Protein AF-A0AAW1ARZ6-F1 (afdb_monomer)

Mean predicted aligned error: 6.81 Å

Secondary structure (DSSP, 8-state):
---------SS-----TT-EEEEEETBTTTB-THHHHHHHHHHHHHHHHHHHHTTTSPPPB-TTHHHHHHHHHHHHHHHTTT-STT-SEEEEEEESS-TTTTHHHHHHHHHHTT---SEEEE-TT--SHHHHTT-

Sequence (135 aa):
MAAATICTPKKDVQVSEKQLRVAFDGDAVLFSDKSEEMVKAHGLDKFFEHETTYENKPLALGPLKGFLEVLGKLQKKSYAKGLRLECPIRTDLLTARSAANSGPRALKTLQSCGLETDEALFLASALKGPFLEKI

pLDDT: mean 84.49, std 14.9, range [29.44, 95.81]

Solvent-accessible surface area (backbone atoms only — not comparable to full-atom values): 7793 Å² total; per-residue (Å²): 132,92,81,84,81,86,80,78,77,92,60,94,66,89,66,61,92,75,46,52,67,46,78,36,56,37,69,64,33,49,23,41,51,64,62,60,55,42,32,75,76,61,35,64,67,55,40,38,54,48,32,54,75,40,30,91,51,65,65,60,65,18,84,43,43,70,59,47,40,52,51,18,54,53,45,50,59,31,41,76,68,71,32,57,92,70,38,44,62,43,35,32,40,48,25,58,43,42,65,90,43,45,30,62,21,52,53,51,28,39,48,75,54,50,29,77,66,76,46,75,45,57,42,46,90,56,77,62,66,80,57,62,75,77,103

Radius of gyration: 15.8 Å; Cα contacts (8 Å, |Δi|>4): 179; chains: 1; bounding box: 31×34×44 Å

Organism: Crotalus adamanteus (NCBI:txid8729)

Nearest PDB structures (foldseek):
  4bpy-assembly1_A  TM=5.456E-01  e=1.685E+00  Streptomyces lividans
  6p0w-assembly1_A-2  TM=4.287E-01  e=3.964E+00  Pseudomonas aeruginosa UCBPP-PA14
  5ykj-assembly1_A  TM=4.748E-01  e=8.254E+00  Saccharomyces cerevisiae S288C

Foldseek 3Di:
DDDDDDDDQPDPQVDDPQADEAEDEFEQTQADVVLVVCCVVPNDVVSLVVLQVCLLPAGHTHPCLVVLLVLLVQQVVCVVVVNNVVRRYAYEYAYLDDPVGNVSNRCNNSVVSNHDHPYYHNQNPHDCVVVVSND

InterPro domains:
  IPR010394 5-nucleotidase [PF06189] (1-135)
  IPR010394 5-nucleotidase [PTHR31367] (1-135)

Structure (mmCIF, N/CA/C/O backbone):
data_AF-A0AAW1ARZ6-F1
#
_entry.id   AF-A0AAW1ARZ6-F1
#
loop_
_atom_site.group_PDB
_atom_site.id
_atom_site.type_symbol
_atom_site.label_atom_id
_atom_site.label_alt_id
_atom_site.label_comp_id
_atom_site.label_asym_id
_atom_site.label_entity_id
_atom_site.label_seq_id
_atom_site.pdbx_PDB_ins_code
_atom_site.Cartn_x
_atom_site.Cartn_y
_atom_site.Cartn_z
_atom_site.occupancy
_atom_site.B_iso_or_equiv
_atom_site.auth_s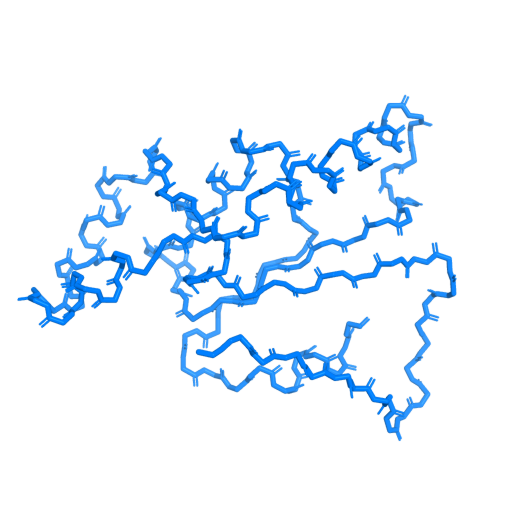eq_id
_atom_site.auth_comp_id
_atom_site.auth_asym_id
_atom_site.auth_atom_id
_atom_site.pdbx_PDB_model_num
ATOM 1 N N . MET A 1 1 ? -3.050 -15.577 -10.082 1.00 29.44 1 MET A N 1
ATOM 2 C CA . MET A 1 1 ? -3.743 -16.223 -8.944 1.00 29.44 1 MET A CA 1
ATOM 3 C C . MET A 1 1 ? -3.458 -15.386 -7.711 1.00 29.44 1 MET A C 1
ATOM 5 O O . MET A 1 1 ? -2.290 -15.143 -7.446 1.00 29.44 1 MET A O 1
ATOM 9 N N . ALA A 1 2 ? -4.479 -14.896 -7.009 1.00 30.45 2 ALA A N 1
ATOM 10 C CA . ALA A 1 2 ? -4.275 -14.295 -5.693 1.00 30.45 2 ALA A CA 1
ATOM 11 C C . ALA A 1 2 ? -4.120 -15.433 -4.676 1.00 30.45 2 ALA A C 1
ATOM 13 O O . ALA A 1 2 ? -4.957 -16.335 -4.642 1.00 30.45 2 ALA A O 1
ATOM 14 N N . ALA A 1 3 ? -3.039 -15.422 -3.901 1.00 35.31 3 ALA A N 1
ATOM 15 C CA . ALA A 1 3 ? -2.812 -16.370 -2.819 1.00 35.31 3 ALA A CA 1
ATOM 16 C C . ALA A 1 3 ? -3.045 -15.651 -1.488 1.00 35.31 3 ALA A C 1
ATOM 18 O O . ALA A 1 3 ? -2.489 -14.579 -1.258 1.00 35.31 3 ALA A O 1
ATOM 19 N N . ALA A 1 4 ? -3.877 -16.234 -0.630 1.00 40.56 4 ALA A N 1
ATOM 20 C CA . ALA A 1 4 ? -4.038 -15.804 0.750 1.00 40.56 4 ALA A CA 1
ATOM 21 C C . ALA A 1 4 ? -3.348 -16.836 1.643 1.00 40.56 4 ALA A C 1
ATOM 23 O O . ALA A 1 4 ? -3.688 -18.018 1.600 1.00 40.56 4 ALA A O 1
ATOM 24 N N . THR A 1 5 ? -2.377 -16.392 2.436 1.00 43.72 5 THR A N 1
ATOM 25 C CA . THR A 1 5 ? -1.707 -17.240 3.425 1.00 43.72 5 THR A CA 1
ATOM 26 C C . THR A 1 5 ? -2.276 -16.910 4.795 1.00 43.72 5 THR A C 1
ATOM 28 O O . THR A 1 5 ? -2.117 -15.793 5.278 1.00 43.72 5 THR A O 1
ATOM 31 N N . ILE A 1 6 ? -2.936 -17.884 5.421 1.00 51.28 6 ILE A N 1
ATOM 32 C CA . ILE A 1 6 ? -3.336 -17.794 6.826 1.00 51.28 6 ILE A CA 1
ATOM 33 C C . ILE A 1 6 ? -2.155 -18.303 7.650 1.00 51.28 6 ILE A C 1
ATOM 35 O O . ILE A 1 6 ? -1.887 -19.503 7.690 1.00 51.28 6 ILE A O 1
ATOM 39 N N . CYS A 1 7 ? -1.418 -17.386 8.271 1.00 48.62 7 CYS A N 1
ATOM 40 C CA . CYS A 1 7 ? -0.346 -17.732 9.195 1.00 48.62 7 CYS A CA 1
ATOM 41 C C . CYS A 1 7 ? -0.938 -17.960 10.589 1.00 48.62 7 CYS A C 1
ATOM 43 O O . CYS A 1 7 ? -1.401 -17.022 11.229 1.00 48.62 7 CYS A O 1
ATOM 45 N N . THR A 1 8 ? -0.898 -19.197 11.083 1.00 53.72 8 THR A N 1
ATOM 46 C CA . THR A 1 8 ? -1.042 -19.460 12.521 1.00 53.72 8 THR A CA 1
ATOM 47 C C . THR A 1 8 ? 0.299 -19.161 13.198 1.00 53.72 8 THR A C 1
ATOM 49 O O . THR A 1 8 ? 1.299 -19.788 12.823 1.00 53.72 8 THR A O 1
ATOM 52 N N . PRO A 1 9 ? 0.369 -18.220 14.154 1.00 53.81 9 PRO A N 1
ATOM 53 C CA . PRO A 1 9 ? 1.631 -17.840 14.780 1.00 53.81 9 PRO A CA 1
ATOM 54 C C . PRO A 1 9 ? 2.254 -19.039 15.514 1.00 53.81 9 PRO A C 1
ATOM 56 O O . PRO A 1 9 ? 1.589 -19.736 16.274 1.00 53.81 9 PRO A O 1
ATOM 59 N N . LYS A 1 10 ? 3.546 -19.303 15.263 1.00 55.72 10 LYS A N 1
ATOM 60 C CA . LYS A 1 10 ? 4.316 -20.402 15.891 1.00 55.72 10 LYS A CA 1
ATOM 61 C C . LYS A 1 10 ? 4.937 -20.025 17.248 1.00 55.72 10 LYS A C 1
ATOM 63 O O . LYS A 1 10 ? 5.558 -20.868 17.888 1.00 55.72 10 LYS A O 1
ATOM 68 N N . LYS A 1 11 ? 4.809 -18.766 17.668 1.00 52.53 11 LYS A N 1
ATOM 69 C CA . LYS A 1 11 ? 5.300 -18.202 18.935 1.00 52.53 11 LYS A CA 1
ATOM 70 C C . LYS A 1 11 ? 4.191 -17.362 19.562 1.00 52.53 11 LYS A C 1
ATOM 72 O O . LYS A 1 11 ? 3.364 -16.850 18.812 1.00 52.53 11 LYS A O 1
ATOM 77 N N . ASP A 1 12 ? 4.231 -17.182 20.886 1.00 51.38 12 ASP A N 1
ATOM 78 C CA . ASP A 1 12 ? 3.456 -16.178 21.639 1.00 51.38 12 ASP A CA 1
ATOM 79 C C . ASP A 1 12 ? 3.804 -14.761 21.148 1.00 51.38 12 ASP A C 1
ATOM 81 O O . ASP A 1 12 ? 4.511 -13.987 21.795 1.00 51.38 12 ASP A O 1
ATOM 85 N N . VAL A 1 13 ? 3.364 -14.423 19.942 1.00 56.03 13 VAL A N 1
ATOM 86 C CA . VAL A 1 13 ? 3.274 -13.044 19.497 1.00 56.03 13 VAL A CA 1
ATOM 87 C C . VAL A 1 13 ? 2.078 -12.492 20.259 1.00 56.03 13 VAL A C 1
ATOM 89 O O . VAL A 1 13 ? 0.956 -12.954 20.074 1.00 56.03 13 VAL A O 1
ATOM 92 N N . GLN A 1 14 ? 2.326 -11.554 21.172 1.00 57.56 14 GLN A N 1
ATOM 93 C CA . GLN A 1 14 ? 1.281 -10.792 21.857 1.00 57.56 14 GLN A CA 1
ATOM 94 C C . GLN A 1 14 ? 0.564 -9.917 20.818 1.00 57.56 14 GLN A C 1
ATOM 96 O O . GLN A 1 14 ? 0.871 -8.738 20.651 1.00 57.56 14 GLN A O 1
ATOM 101 N N . VAL A 1 15 ? -0.348 -10.523 20.060 1.00 63.69 15 VAL A N 1
ATOM 102 C CA . VAL A 1 15 ? -1.212 -9.824 19.112 1.00 63.69 15 VAL A CA 1
ATOM 103 C C . VAL A 1 15 ? -2.385 -9.257 19.901 1.00 63.69 15 VAL A C 1
ATOM 105 O O . VAL A 1 15 ? -3.034 -9.957 20.674 1.00 63.69 15 VAL A 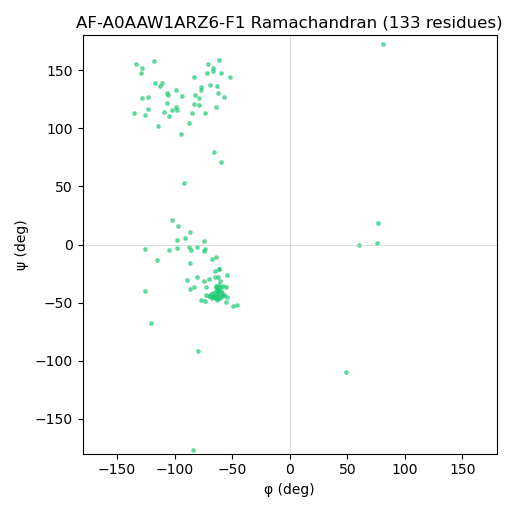O 1
ATOM 108 N N . SER A 1 16 ? -2.655 -7.965 19.731 1.00 69.62 16 SER A N 1
ATOM 1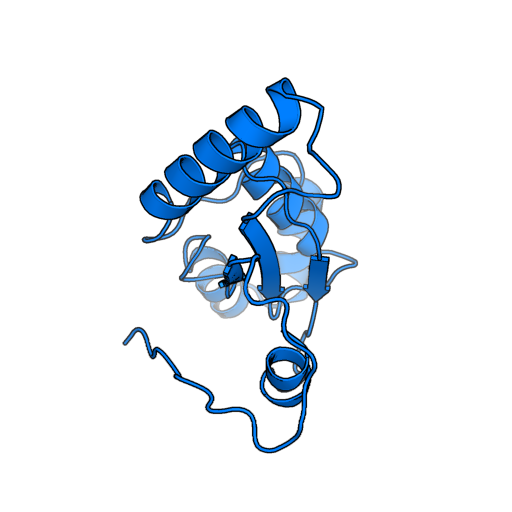09 C CA . SER A 1 16 ? -3.798 -7.322 20.378 1.00 69.62 16 SER A CA 1
ATOM 110 C C . SER A 1 16 ? -5.107 -7.925 19.867 1.00 69.62 16 SER A C 1
ATOM 112 O O . SER A 1 16 ? -5.446 -7.754 18.700 1.00 69.62 16 SER A O 1
ATOM 114 N N . GLU A 1 17 ? -5.902 -8.535 20.749 1.00 78.75 17 GLU A N 1
ATOM 115 C CA . GLU A 1 17 ? -7.245 -9.049 20.414 1.00 78.75 17 GLU A CA 1
ATOM 116 C C . GLU A 1 17 ? -8.237 -7.942 20.009 1.00 78.75 17 GLU A C 1
ATOM 118 O O . GLU A 1 17 ? -9.332 -8.212 19.518 1.00 78.75 17 GLU A O 1
ATOM 123 N N . LYS A 1 18 ? -7.868 -6.672 20.218 1.00 84.56 18 LYS A N 1
ATOM 124 C CA . LYS A 1 18 ? -8.701 -5.499 19.925 1.00 84.56 18 LYS A CA 1
ATOM 125 C C . LYS A 1 18 ? -8.365 -4.835 18.586 1.00 84.56 18 LYS A C 1
ATOM 127 O O . LYS A 1 18 ? -9.016 -3.851 18.236 1.00 84.56 18 LYS A O 1
ATOM 132 N N . GLN A 1 19 ? -7.347 -5.315 17.866 1.00 86.19 19 GLN A N 1
ATOM 133 C CA . GLN A 1 19 ? -6.894 -4.717 16.608 1.00 86.19 19 GLN A CA 1
ATOM 134 C C . GLN A 1 19 ? -6.910 -5.719 15.454 1.00 86.19 19 GLN A C 1
ATOM 136 O O . GLN A 1 19 ? -6.281 -6.768 15.507 1.00 86.19 19 GLN A O 1
ATOM 141 N N . LEU A 1 20 ? -7.571 -5.333 14.367 1.00 89.44 20 LEU A N 1
ATOM 142 C CA . LEU A 1 20 ? -7.414 -5.928 13.051 1.00 89.44 20 LEU A CA 1
ATOM 143 C C . LEU A 1 20 ? -6.193 -5.302 12.369 1.00 89.44 20 LEU A C 1
ATOM 145 O O . LEU A 1 20 ? -6.160 -4.092 12.140 1.00 89.44 20 LEU A O 1
ATOM 149 N N . ARG A 1 21 ? -5.214 -6.132 12.009 1.00 89.81 21 ARG A N 1
ATOM 150 C CA . ARG A 1 21 ? -4.051 -5.741 11.206 1.00 89.81 21 ARG A CA 1
ATOM 151 C C . ARG A 1 21 ? -4.198 -6.298 9.798 1.00 89.81 21 ARG A C 1
ATOM 153 O O . ARG A 1 21 ? -4.507 -7.475 9.626 1.00 89.81 21 ARG A O 1
ATOM 160 N N . VAL A 1 22 ? -4.016 -5.449 8.793 1.00 90.94 22 VAL A N 1
ATOM 161 C CA . VAL A 1 22 ? -4.118 -5.836 7.383 1.00 90.94 22 VAL A CA 1
ATOM 162 C C . VAL A 1 22 ? -2.839 -5.447 6.662 1.00 90.94 22 VAL A C 1
ATOM 164 O O . VAL A 1 22 ? -2.577 -4.267 6.448 1.00 90.94 22 VAL A O 1
ATOM 167 N N . ALA A 1 23 ? -2.067 -6.449 6.258 1.00 91.38 23 ALA A N 1
ATOM 168 C CA . ALA A 1 23 ? -0.884 -6.278 5.430 1.00 91.38 23 ALA A CA 1
ATOM 169 C C . ALA A 1 23 ? -1.244 -6.455 3.949 1.00 91.38 23 ALA A C 1
ATOM 171 O O . ALA A 1 23 ? -1.831 -7.468 3.561 1.00 91.38 23 ALA A O 1
ATOM 172 N N . PHE A 1 24 ? -0.869 -5.493 3.113 1.00 91.12 24 PHE A N 1
ATOM 173 C CA . PHE A 1 24 ? -1.118 -5.523 1.676 1.00 91.12 24 PHE A CA 1
ATOM 174 C C . PHE A 1 24 ? 0.167 -5.692 0.876 1.00 91.12 24 PHE A C 1
ATOM 176 O O . PHE A 1 24 ? 1.165 -5.030 1.150 1.00 91.12 24 PHE A O 1
ATOM 183 N N . ASP A 1 25 ? 0.114 -6.508 -0.176 1.00 90.12 25 ASP A N 1
ATOM 184 C CA . ASP A 1 25 ? 1.081 -6.390 -1.269 1.00 90.12 25 ASP A CA 1
ATOM 185 C C . ASP A 1 25 ? 0.820 -5.121 -2.088 1.00 90.12 25 ASP A C 1
ATOM 187 O O . ASP A 1 25 ? -0.307 -4.652 -2.120 1.00 90.12 25 ASP A O 1
ATOM 191 N N . GLY A 1 26 ? 1.825 -4.576 -2.771 1.00 88.94 26 GLY A N 1
ATOM 192 C CA . GLY A 1 26 ? 1.684 -3.379 -3.603 1.00 88.94 26 GLY A CA 1
ATOM 193 C C . GLY A 1 26 ? 1.078 -3.661 -4.981 1.00 88.94 26 GLY A C 1
ATOM 194 O O . GLY A 1 26 ? -0.135 -3.571 -5.183 1.00 88.94 26 GLY A O 1
ATOM 195 N N . ASP A 1 27 ? 1.942 -3.911 -5.963 1.00 89.56 27 ASP A N 1
ATOM 196 C CA . ASP A 1 27 ? 1.558 -4.095 -7.365 1.00 89.56 27 ASP A CA 1
ATOM 197 C C . ASP A 1 27 ? 0.718 -5.372 -7.570 1.00 89.56 27 ASP A C 1
ATOM 199 O O . ASP A 1 27 ? 0.830 -6.339 -6.819 1.00 89.56 27 ASP A O 1
ATOM 203 N N . ALA A 1 28 ? -0.187 -5.336 -8.552 1.00 88.12 28 ALA A N 1
ATOM 204 C CA . ALA A 1 28 ? -1.246 -6.323 -8.809 1.00 88.12 28 ALA A CA 1
ATOM 205 C C . ALA A 1 28 ? -2.278 -6.533 -7.672 1.00 88.12 28 ALA A C 1
ATOM 207 O O . ALA A 1 28 ? -3.228 -7.302 -7.843 1.00 88.12 28 ALA A O 1
ATOM 208 N N . VAL A 1 29 ? -2.151 -5.827 -6.540 1.00 92.31 29 VAL A N 1
ATOM 209 C CA . VAL A 1 29 ? -3.078 -5.899 -5.397 1.00 92.31 29 VAL A CA 1
ATOM 210 C C . VAL A 1 29 ? -3.708 -4.534 -5.106 1.00 92.31 29 VAL A C 1
ATOM 212 O O . VAL A 1 29 ? -4.911 -4.358 -5.330 1.00 92.31 29 VAL A O 1
ATOM 215 N N . LEU A 1 30 ? -2.921 -3.550 -4.656 1.00 91.75 30 LEU A N 1
ATOM 216 C CA . LEU A 1 30 ? -3.385 -2.167 -4.454 1.00 91.75 30 LEU A CA 1
ATOM 217 C C . LEU A 1 30 ? -3.214 -1.310 -5.701 1.00 91.75 30 LEU A C 1
ATOM 219 O O . LEU A 1 30 ? -4.003 -0.393 -5.934 1.00 91.75 30 LEU A O 1
ATOM 223 N N . PHE A 1 31 ? -2.197 -1.612 -6.503 1.00 93.75 31 PHE A N 1
ATOM 224 C CA . PHE A 1 31 ? -1.886 -0.913 -7.746 1.00 93.75 31 PHE A CA 1
ATOM 225 C C . PHE A 1 31 ? -1.997 -1.875 -8.928 1.00 93.75 31 PHE A C 1
ATOM 227 O O . PHE A 1 31 ? -1.907 -3.090 -8.762 1.00 93.75 31 PHE A O 1
ATOM 234 N N . SER A 1 32 ? -2.195 -1.344 -10.130 1.00 91.25 32 SER A N 1
ATOM 235 C CA . SER A 1 32 ? -2.114 -2.135 -11.360 1.00 91.25 32 SER A CA 1
ATOM 236 C C . SER A 1 32 ? -0.714 -2.725 -11.554 1.00 91.25 32 SER A C 1
ATOM 238 O O . SER A 1 32 ? 0.269 -2.148 -11.095 1.00 91.25 32 SER A O 1
ATOM 240 N N . ASP A 1 33 ? -0.617 -3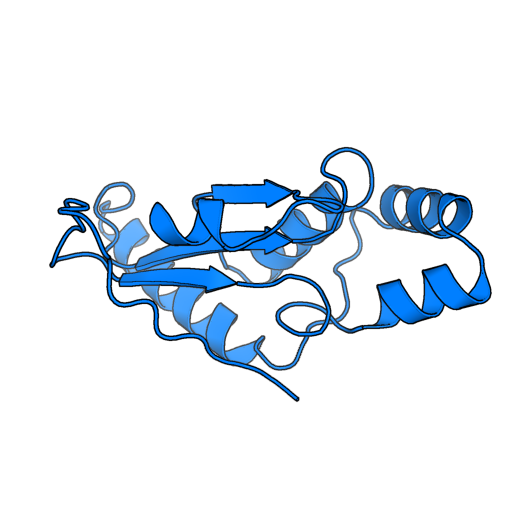.780 -12.347 1.00 87.75 33 ASP A N 1
ATOM 241 C CA . ASP A 1 33 ? 0.611 -4.451 -12.795 1.00 87.75 33 ASP A CA 1
ATOM 242 C C . ASP A 1 33 ? 1.417 -3.696 -13.876 1.00 87.75 33 ASP A C 1
ATOM 244 O O . ASP A 1 33 ? 2.474 -4.157 -14.302 1.00 87.75 33 ASP A O 1
ATOM 248 N N . LYS A 1 34 ? 0.994 -2.488 -14.277 1.00 86.56 34 LYS A N 1
ATOM 249 C CA . LYS A 1 34 ? 1.692 -1.651 -15.280 1.00 86.56 34 LYS A CA 1
ATOM 250 C C . LYS A 1 34 ? 3.170 -1.374 -14.976 1.00 86.56 34 LYS A C 1
ATOM 252 O O . LYS A 1 34 ? 3.944 -1.086 -15.886 1.00 86.56 34 LYS A O 1
ATOM 257 N N . SER A 1 35 ? 3.562 -1.408 -13.705 1.00 83.94 35 SER A N 1
ATOM 258 C CA . SER A 1 35 ? 4.961 -1.274 -13.283 1.00 83.94 35 SER A CA 1
ATOM 259 C C . SER A 1 35 ? 5.817 -2.435 -13.799 1.00 83.94 35 SER A C 1
ATOM 261 O O . SER A 1 35 ? 6.898 -2.207 -14.338 1.00 83.94 35 SER A O 1
ATOM 263 N N . GLU A 1 36 ? 5.312 -3.665 -13.709 1.00 85.19 36 GLU A N 1
ATOM 264 C CA . GLU A 1 36 ? 5.991 -4.869 -14.187 1.00 85.19 36 GLU A CA 1
ATOM 265 C C . GLU A 1 36 ? 6.118 -4.869 -15.715 1.00 85.19 36 GLU A C 1
ATOM 267 O O . GLU A 1 36 ? 7.184 -5.175 -16.251 1.00 85.19 36 GLU A O 1
ATOM 272 N N . GLU A 1 37 ? 5.060 -4.459 -16.422 1.00 87.19 37 GLU A N 1
ATOM 273 C CA . GLU A 1 37 ? 5.089 -4.284 -17.880 1.00 87.19 37 GLU A CA 1
ATOM 274 C C . GLU A 1 37 ? 6.172 -3.285 -18.304 1.00 87.19 37 GLU A C 1
ATOM 276 O O . GLU A 1 37 ? 6.942 -3.544 -19.231 1.00 87.19 37 GLU A O 1
ATOM 281 N N . MET A 1 38 ? 6.277 -2.156 -17.595 1.00 88.56 38 MET A N 1
ATOM 282 C CA . MET A 1 38 ? 7.268 -1.129 -17.893 1.00 88.56 38 MET A CA 1
ATOM 283 C C . MET A 1 38 ? 8.699 -1.625 -17.676 1.00 88.56 38 MET A C 1
ATOM 285 O O . MET A 1 38 ? 9.546 -1.388 -18.537 1.00 88.56 38 MET A O 1
ATOM 289 N N . VAL A 1 39 ? 8.962 -2.328 -16.570 1.00 88.62 39 VAL A N 1
ATOM 290 C CA . VAL A 1 39 ? 10.286 -2.905 -16.285 1.00 88.62 39 VAL A CA 1
ATOM 291 C C . VAL A 1 39 ? 10.667 -3.933 -17.349 1.00 88.62 39 VAL A C 1
ATOM 293 O O . VAL A 1 39 ? 11.795 -3.906 -17.837 1.00 88.62 39 VAL A O 1
ATOM 296 N N . LYS A 1 40 ? 9.732 -4.797 -17.765 1.00 89.94 40 LYS A N 1
ATOM 297 C CA . LYS A 1 40 ? 9.969 -5.778 -18.838 1.00 89.94 40 LYS A CA 1
ATOM 298 C C . LYS A 1 40 ? 10.270 -5.114 -20.183 1.00 89.94 40 LYS A C 1
ATOM 300 O O . LYS A 1 40 ? 11.108 -5.617 -20.923 1.00 89.94 40 LYS A O 1
ATOM 305 N N . ALA A 1 41 ? 9.595 -4.009 -20.499 1.00 92.38 41 ALA A N 1
ATOM 306 C CA . ALA A 1 41 ? 9.730 -3.336 -21.789 1.00 92.38 41 ALA A CA 1
ATOM 307 C C . ALA A 1 41 ? 10.932 -2.376 -21.875 1.00 92.38 41 ALA A C 1
ATOM 309 O O . ALA A 1 41 ? 11.548 -2.273 -22.932 1.00 92.38 41 ALA A O 1
ATOM 310 N N . HIS A 1 42 ? 11.265 -1.667 -20.791 1.00 92.25 42 HIS A N 1
ATOM 311 C CA . HIS A 1 42 ? 12.225 -0.550 -20.816 1.00 92.25 42 HIS A CA 1
ATOM 312 C C . HIS A 1 42 ? 13.374 -0.681 -19.806 1.00 92.25 42 HIS A C 1
ATOM 314 O O . HIS A 1 42 ? 14.270 0.162 -19.792 1.00 92.25 42 HIS A O 1
ATOM 320 N N . GLY A 1 43 ? 13.368 -1.717 -18.966 1.00 92.81 43 GLY A N 1
ATOM 321 C CA . GLY A 1 43 ? 14.365 -1.915 -17.920 1.00 92.81 43 GLY A CA 1
ATOM 322 C C . GLY A 1 43 ? 14.104 -1.101 -16.649 1.00 92.81 43 GLY A C 1
ATOM 323 O O . GLY A 1 43 ? 13.199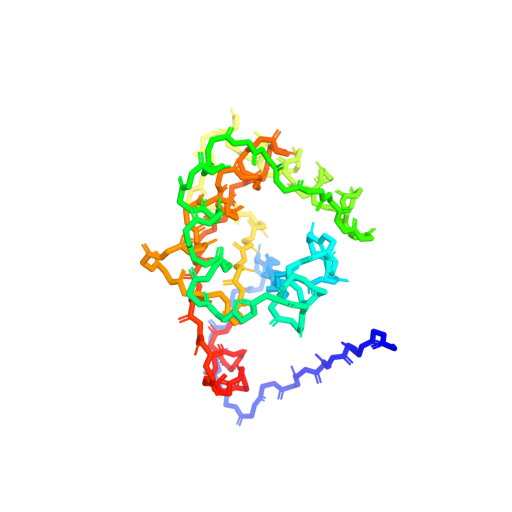 -0.267 -16.565 1.00 92.81 43 GLY A O 1
ATOM 324 N N . LEU A 1 44 ? 14.914 -1.379 -15.625 1.00 90.69 44 LEU A N 1
ATOM 325 C CA . LEU A 1 44 ? 14.721 -0.860 -14.270 1.00 90.69 44 LEU A CA 1
ATOM 326 C C . LEU A 1 44 ? 15.045 0.639 -14.148 1.00 90.69 44 LEU A C 1
ATOM 328 O O . LEU A 1 44 ? 14.324 1.363 -13.466 1.00 90.69 44 LEU A O 1
ATOM 332 N N . ASP A 1 45 ? 16.068 1.121 -14.856 1.00 92.50 45 ASP A N 1
ATOM 333 C CA . ASP A 1 45 ? 16.473 2.534 -14.805 1.00 92.50 45 ASP A CA 1
ATOM 334 C C . ASP A 1 45 ? 15.366 3.448 -15.340 1.00 92.50 45 ASP A C 1
ATOM 336 O O . ASP A 1 45 ? 14.973 4.418 -14.691 1.00 92.50 45 ASP A O 1
ATOM 340 N N . LYS A 1 46 ? 14.775 3.081 -16.485 1.00 93.94 46 LYS A N 1
ATOM 341 C CA . LYS A 1 46 ? 13.641 3.810 -17.069 1.00 93.94 46 LYS A CA 1
ATOM 342 C C . LYS A 1 46 ? 12.408 3.770 -16.179 1.00 93.94 46 LYS A C 1
ATOM 344 O O . LYS A 1 46 ? 11.675 4.757 -16.109 1.00 93.94 46 LYS A O 1
ATOM 349 N N . PHE A 1 47 ? 12.180 2.655 -15.490 1.00 92.94 47 PHE A N 1
ATOM 350 C CA . PHE A 1 47 ? 11.121 2.559 -14.494 1.00 92.94 47 PHE A CA 1
ATOM 351 C C . PHE A 1 47 ? 11.345 3.541 -13.334 1.00 92.94 47 PHE A C 1
ATOM 353 O O . PHE A 1 47 ? 10.418 4.265 -12.978 1.00 92.94 47 PHE A O 1
ATOM 360 N N . PHE A 1 48 ? 12.558 3.633 -12.781 1.00 93.31 48 PHE A N 1
ATOM 361 C CA . PHE A 1 48 ? 12.847 4.580 -11.699 1.00 93.31 48 PHE A CA 1
ATOM 362 C C . PHE A 1 48 ? 12.739 6.037 -12.143 1.00 93.31 48 PHE A C 1
ATOM 364 O O . PHE A 1 48 ? 12.099 6.823 -11.446 1.00 93.31 48 PHE A O 1
ATOM 371 N N . GLU A 1 49 ? 13.275 6.390 -13.315 1.00 94.25 49 GLU A N 1
ATOM 372 C CA . GLU A 1 49 ? 13.099 7.729 -13.894 1.00 94.25 49 GLU A CA 1
ATOM 373 C C . GLU A 1 49 ? 11.611 8.090 -14.009 1.00 94.25 49 GLU A C 1
ATOM 375 O O . GLU A 1 49 ? 11.194 9.189 -13.632 1.00 94.25 49 GLU A O 1
ATOM 380 N N . HIS A 1 50 ? 10.793 7.155 -14.496 1.00 94.38 50 HIS A N 1
ATOM 381 C CA . HIS A 1 50 ? 9.355 7.349 -14.626 1.00 94.38 50 HIS A CA 1
ATOM 382 C C . HIS A 1 50 ? 8.662 7.497 -13.268 1.00 94.38 50 HIS A C 1
ATOM 384 O O . HIS A 1 50 ? 7.851 8.405 -13.097 1.00 94.38 50 HIS A O 1
ATOM 390 N N . GLU A 1 51 ? 8.974 6.655 -12.285 1.00 95.06 51 GLU A N 1
ATOM 391 C CA . GLU A 1 51 ? 8.368 6.758 -10.955 1.00 95.06 51 GLU A CA 1
ATOM 392 C C . GLU A 1 51 ? 8.697 8.084 -10.265 1.00 95.06 51 GLU A C 1
ATOM 394 O O . GLU A 1 51 ? 7.795 8.701 -9.698 1.00 95.06 51 GLU A O 1
ATOM 399 N N . THR A 1 52 ? 9.936 8.568 -10.386 1.00 93.75 52 THR A N 1
ATOM 400 C CA . THR A 1 52 ? 10.341 9.884 -9.872 1.00 93.75 52 THR A CA 1
ATOM 401 C C . THR A 1 52 ? 9.667 11.024 -10.640 1.00 93.75 52 THR A C 1
ATOM 403 O O . THR A 1 52 ? 9.114 11.939 -10.033 1.00 93.75 52 THR A O 1
ATOM 406 N N . THR A 1 53 ? 9.632 10.963 -11.975 1.00 95.81 53 THR A N 1
ATOM 407 C CA . THR A 1 53 ? 9.003 12.009 -12.809 1.00 95.81 53 THR A CA 1
ATOM 408 C C . THR A 1 53 ? 7.502 12.131 -12.536 1.00 95.81 53 THR A C 1
ATOM 410 O O . THR A 1 53 ? 6.951 13.231 -12.491 1.00 95.81 53 THR A O 1
ATOM 413 N N . TYR A 1 54 ? 6.826 10.999 -12.334 1.00 95.19 54 TYR A N 1
ATOM 414 C CA . TYR A 1 54 ? 5.382 10.928 -12.119 1.00 95.19 54 TYR A CA 1
ATOM 415 C C . TYR A 1 54 ? 5.002 10.732 -10.647 1.00 95.19 54 TYR A C 1
ATOM 417 O O . TYR A 1 54 ? 3.882 10.310 -10.363 1.00 95.19 54 TYR A O 1
ATOM 425 N N . GLU A 1 55 ? 5.884 11.070 -9.705 1.00 94.88 55 GLU A N 1
ATOM 426 C CA . GLU A 1 55 ? 5.695 10.803 -8.274 1.00 94.88 55 GLU A CA 1
ATOM 427 C C . GLU A 1 55 ? 4.378 11.375 -7.715 1.00 94.88 55 GLU A C 1
ATOM 429 O O . GLU A 1 55 ? 3.715 10.757 -6.883 1.00 94.88 55 GLU A O 1
ATOM 434 N N . ASN A 1 56 ? 3.965 12.548 -8.201 1.00 95.50 56 ASN A N 1
ATOM 435 C CA . ASN A 1 56 ? 2.731 13.221 -7.779 1.00 95.50 56 ASN A CA 1
ATOM 436 C C . ASN A 1 56 ? 1.487 12.789 -8.572 1.00 95.50 56 ASN A C 1
ATOM 438 O O . ASN A 1 56 ? 0.387 13.264 -8.297 1.00 95.50 56 ASN A O 1
ATOM 442 N N . LYS A 1 57 ? 1.638 11.904 -9.562 1.00 95.56 57 LYS A N 1
ATOM 443 C CA . LYS A 1 57 ? 0.529 11.353 -10.341 1.00 95.56 57 LYS A CA 1
ATOM 444 C C . LYS A 1 57 ? 0.161 9.981 -9.770 1.00 95.56 57 LYS A C 1
ATOM 446 O O . LYS A 1 57 ? 0.976 9.064 -9.893 1.00 95.56 57 LYS A O 1
ATOM 451 N N . PRO A 1 58 ? -1.048 9.791 -9.211 1.00 94.56 58 PRO A N 1
ATOM 452 C CA . PRO A 1 58 ? -1.446 8.510 -8.634 1.00 94.56 58 PRO A CA 1
ATOM 453 C C . PRO A 1 58 ? -1.238 7.332 -9.593 1.00 94.56 58 PRO A C 1
ATOM 455 O O . PRO A 1 58 ? -1.402 7.463 -10.813 1.00 94.56 58 PRO A O 1
ATOM 458 N N . LEU A 1 59 ? -0.854 6.183 -9.040 1.00 94.69 59 LEU A N 1
ATOM 459 C CA . LEU A 1 59 ? -0.814 4.924 -9.779 1.00 94.69 59 LEU A CA 1
ATOM 460 C C . LEU A 1 59 ? -2.237 4.506 -10.152 1.00 94.69 59 LEU A C 1
ATOM 462 O O . LEU A 1 59 ? -3.203 4.820 -9.452 1.00 94.69 59 LEU A O 1
ATOM 466 N N . ALA A 1 60 ? -2.364 3.762 -11.250 1.00 94.44 60 ALA A N 1
ATOM 467 C CA . ALA A 1 60 ? -3.616 3.079 -11.532 1.00 94.44 60 ALA A CA 1
ATOM 468 C C . ALA A 1 60 ? -3.885 2.056 -10.419 1.00 94.44 60 ALA A C 1
ATOM 470 O O . ALA A 1 60 ? -2.975 1.369 -9.954 1.00 94.44 60 ALA A O 1
ATOM 471 N N . LEU A 1 61 ? -5.134 2.005 -9.968 1.00 94.50 61 LEU A N 1
ATOM 472 C CA . LEU A 1 61 ? -5.523 1.223 -8.803 1.00 94.50 61 LEU A CA 1
ATOM 473 C C . LEU A 1 61 ? -5.772 -0.234 -9.187 1.00 94.50 61 LEU A C 1
ATOM 475 O O . LEU A 1 61 ? -6.267 -0.529 -10.273 1.00 94.50 61 LEU A O 1
ATOM 479 N N . GLY A 1 62 ? -5.399 -1.124 -8.276 1.00 93.69 62 GLY A N 1
ATOM 480 C CA . GLY A 1 62 ? -5.548 -2.563 -8.404 1.00 93.69 62 GLY A CA 1
ATOM 481 C C . GLY A 1 62 ? -6.937 -3.066 -7.991 1.00 93.69 62 GLY A C 1
ATOM 482 O O . GLY A 1 62 ? -7.824 -2.281 -7.630 1.00 93.69 62 GLY A O 1
ATOM 483 N N . PRO A 1 63 ? -7.135 -4.394 -8.010 1.00 94.38 63 PRO A N 1
ATOM 484 C CA . PRO A 1 63 ? -8.428 -5.021 -7.742 1.00 94.38 63 PRO A CA 1
ATOM 485 C C . PRO A 1 63 ? -8.964 -4.755 -6.328 1.00 94.38 63 PRO A C 1
ATOM 487 O O . PRO A 1 63 ? -10.178 -4.718 -6.138 1.00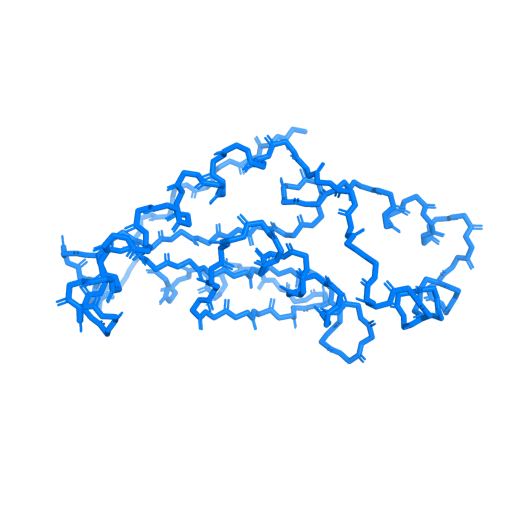 94.38 63 PRO A O 1
ATOM 490 N N . LEU A 1 64 ? -8.096 -4.522 -5.333 1.00 93.88 64 LEU A N 1
ATOM 491 C CA . LEU A 1 64 ? -8.522 -4.283 -3.947 1.00 93.88 64 LEU A CA 1
ATOM 492 C C . LEU A 1 64 ? -8.849 -2.819 -3.621 1.00 93.88 64 LEU A C 1
ATOM 494 O O . LEU A 1 64 ? -9.090 -2.498 -2.458 1.00 93.88 64 LEU A O 1
ATOM 498 N N . LYS A 1 65 ? -8.940 -1.931 -4.620 1.00 91.19 65 LYS A N 1
ATOM 499 C CA . LYS A 1 65 ? -9.314 -0.520 -4.423 1.00 91.19 65 LYS A CA 1
ATOM 500 C C . LYS A 1 65 ? -10.527 -0.338 -3.504 1.00 91.19 65 LYS A C 1
ATOM 502 O O . LYS A 1 65 ? -10.468 0.430 -2.549 1.00 91.19 65 LYS A O 1
ATOM 507 N N . GLY A 1 66 ? -11.631 -1.029 -3.798 1.00 92.50 66 GLY A N 1
ATOM 508 C CA . GLY A 1 66 ? -12.876 -0.865 -3.041 1.00 92.50 66 GLY A CA 1
ATOM 509 C C . GLY A 1 66 ? -12.717 -1.243 -1.567 1.00 92.50 66 GLY A C 1
ATOM 510 O O . GLY A 1 66 ? -13.277 -0.590 -0.691 1.00 92.50 66 GLY A O 1
ATOM 511 N N . PHE A 1 67 ? -11.890 -2.250 -1.283 1.00 93.00 67 PHE A N 1
ATOM 512 C CA . PHE A 1 67 ? -11.577 -2.658 0.081 1.00 93.00 67 PHE A CA 1
ATOM 513 C C . PHE A 1 67 ? -10.749 -1.593 0.817 1.00 93.00 67 PHE A C 1
ATOM 515 O O . PHE A 1 67 ? -11.081 -1.246 1.950 1.00 93.00 67 PHE A O 1
ATOM 522 N N . LEU A 1 68 ? -9.750 -0.994 0.155 1.00 91.44 68 LEU A N 1
ATOM 523 C CA . LEU A 1 68 ? -8.958 0.105 0.725 1.00 91.44 68 LEU A CA 1
ATOM 524 C C . LEU A 1 68 ? -9.818 1.312 1.095 1.00 91.44 68 LEU A C 1
ATOM 526 O O . LEU A 1 68 ? -9.670 1.868 2.181 1.00 91.44 68 LEU A O 1
ATOM 530 N N . GLU A 1 69 ? -10.741 1.705 0.216 1.00 92.50 69 GLU A N 1
ATOM 531 C CA . GLU A 1 69 ? -11.637 2.834 0.477 1.00 92.50 69 GLU A CA 1
ATOM 532 C C . GLU A 1 69 ? -12.535 2.579 1.695 1.00 92.50 69 GLU A C 1
ATOM 534 O O . GLU A 1 69 ? -12.818 3.498 2.467 1.00 92.50 69 GLU A O 1
ATOM 539 N N . VAL A 1 70 ? -12.983 1.334 1.894 1.00 94.44 70 VAL A N 1
ATOM 540 C CA . VAL A 1 70 ? -13.768 0.949 3.075 1.00 94.44 70 VAL A CA 1
ATOM 541 C C . VAL A 1 70 ? -12.912 1.011 4.340 1.00 94.44 70 VAL A C 1
ATOM 543 O O . VAL A 1 70 ? -13.352 1.614 5.321 1.00 94.44 70 VAL A O 1
ATOM 546 N N . LEU A 1 71 ? -11.689 0.471 4.321 1.00 94.25 71 LEU A N 1
ATOM 547 C CA . LEU A 1 71 ? -10.773 0.552 5.464 1.00 94.25 71 LEU A CA 1
ATOM 548 C C . LEU A 1 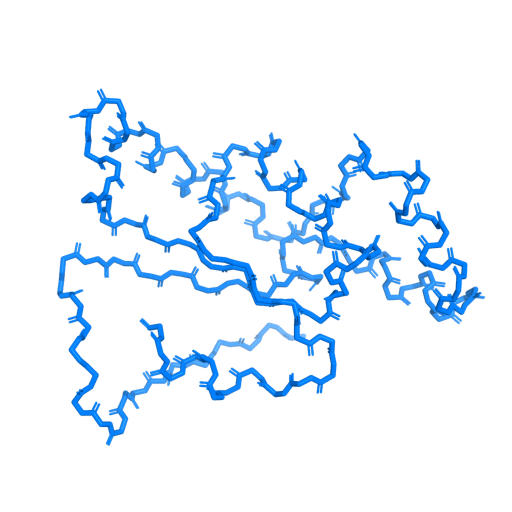71 ? -10.445 2.003 5.827 1.00 94.25 71 LEU A C 1
ATOM 550 O O . LEU A 1 71 ? -10.585 2.384 6.988 1.00 94.25 71 LEU A O 1
ATOM 554 N N . GLY A 1 72 ? -10.124 2.840 4.838 1.00 93.56 72 GLY A N 1
ATOM 555 C CA . GLY A 1 72 ? -9.855 4.263 5.049 1.00 93.56 72 GLY A CA 1
ATOM 556 C C . GLY A 1 72 ? -11.051 5.004 5.656 1.00 93.56 72 GLY A C 1
ATOM 557 O O . GLY A 1 72 ? -10.899 5.803 6.581 1.00 93.56 72 GLY A O 1
ATOM 558 N N . LYS A 1 73 ? -12.283 4.698 5.217 1.00 94.81 73 LYS A N 1
ATOM 559 C CA . LYS A 1 73 ? -13.507 5.245 5.836 1.00 94.81 73 LYS A CA 1
ATOM 560 C C . LYS A 1 73 ? -13.659 4.815 7.297 1.00 94.81 73 LYS A C 1
ATOM 562 O O . LYS A 1 73 ? -14.092 5.622 8.119 1.00 94.81 73 LYS A O 1
ATOM 567 N N . LEU A 1 74 ? -13.330 3.568 7.632 1.00 93.38 74 LEU A N 1
ATOM 568 C CA . LEU A 1 74 ? -13.404 3.065 9.006 1.00 93.38 74 LEU A CA 1
ATOM 569 C C . LEU A 1 74 ? -12.326 3.692 9.905 1.00 93.38 74 LEU A C 1
ATOM 571 O O . LEU A 1 74 ? -12.659 4.157 10.996 1.00 93.38 74 LEU A O 1
ATOM 575 N N . GLN A 1 75 ? -11.083 3.801 9.428 1.00 94.25 75 GLN A N 1
ATOM 576 C CA . GLN A 1 75 ? -9.999 4.505 10.124 1.00 94.25 75 GLN A CA 1
ATOM 577 C C . GLN A 1 75 ? -10.395 5.953 10.436 1.00 94.25 75 GLN A C 1
ATOM 579 O O . GLN A 1 75 ? -10.355 6.378 11.591 1.00 94.25 75 GLN A O 1
ATOM 584 N N . LYS A 1 76 ? -10.907 6.690 9.440 1.00 93.56 76 LYS A N 1
ATOM 585 C CA . LYS A 1 76 ? -11.357 8.082 9.611 1.00 93.56 76 LYS A CA 1
ATOM 586 C C . LYS A 1 76 ? -12.447 8.241 10.673 1.00 93.56 76 LYS A C 1
ATOM 5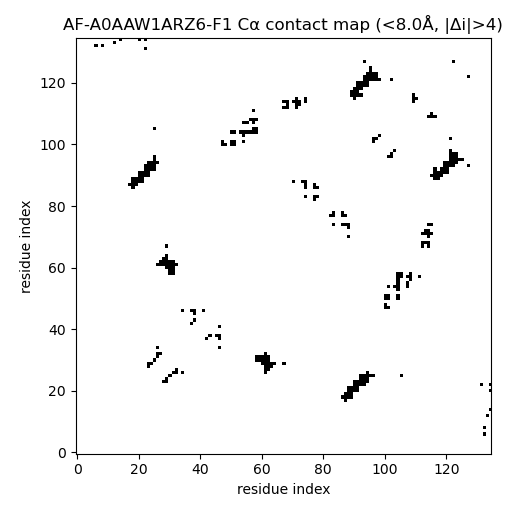88 O O . LYS A 1 76 ? -12.426 9.223 11.410 1.00 93.56 76 LYS A O 1
ATOM 593 N N . LYS A 1 77 ? -13.368 7.277 10.810 1.00 93.94 77 LYS A N 1
ATOM 594 C CA . LYS A 1 77 ? -14.367 7.283 11.897 1.00 93.94 77 LYS A CA 1
ATOM 595 C C . LYS A 1 77 ? -13.723 7.158 13.279 1.00 93.94 77 LYS A C 1
ATOM 597 O O . LYS A 1 77 ? -14.218 7.766 14.222 1.00 93.94 77 LYS A O 1
ATOM 602 N N . SER A 1 78 ? -12.648 6.381 13.406 1.00 91.75 78 SER A N 1
ATOM 603 C CA . SER A 1 78 ? -11.871 6.284 14.648 1.00 91.75 78 SER A CA 1
ATOM 604 C C . SER A 1 78 ? -11.117 7.584 14.923 1.00 91.75 78 SER A C 1
ATOM 606 O O . SER A 1 78 ? -11.157 8.111 16.033 1.00 91.75 78 SER A O 1
ATOM 608 N N . TYR A 1 79 ? -10.492 8.155 13.892 1.00 92.56 79 TYR A N 1
ATOM 609 C CA . TYR A 1 79 ? -9.705 9.385 14.006 1.00 92.56 79 TYR A CA 1
ATOM 610 C C . TYR A 1 79 ? -10.573 10.580 14.401 1.00 92.56 79 TYR A C 1
ATOM 612 O O . TYR A 1 79 ? -10.183 11.356 15.267 1.00 92.56 79 TYR A O 1
ATOM 620 N N . ALA A 1 80 ? -11.786 10.676 13.851 1.00 93.12 80 ALA A N 1
ATOM 621 C CA . ALA A 1 80 ? -12.762 11.699 14.221 1.00 93.12 80 ALA A CA 1
ATOM 622 C C . ALA A 1 80 ? -13.188 11.635 15.701 1.00 93.12 80 ALA A C 1
ATOM 624 O O . ALA A 1 80 ? -13.662 12.627 16.243 1.00 93.12 80 ALA A O 1
ATOM 625 N N . LYS A 1 81 ? -13.004 10.487 16.369 1.00 93.75 81 LYS A N 1
ATOM 626 C CA . LYS A 1 81 ? -13.253 10.309 17.809 1.00 93.75 81 LYS A CA 1
ATOM 627 C C . LYS A 1 81 ? -12.014 10.577 18.674 1.00 93.75 81 LYS A C 1
ATOM 629 O O . LYS A 1 81 ? -12.048 10.307 19.866 1.00 93.75 81 LYS A O 1
ATOM 634 N N . GLY A 1 82 ? -10.906 11.036 18.085 1.00 91.00 82 GLY A N 1
ATOM 635 C CA . GLY A 1 82 ? -9.619 11.189 18.773 1.00 91.00 82 GLY A CA 1
ATOM 636 C C . GLY A 1 82 ? -8.869 9.870 19.004 1.00 91.00 82 GLY A C 1
ATOM 637 O O . GLY A 1 82 ? -7.767 9.875 19.540 1.00 91.00 82 GLY A O 1
ATOM 638 N N . LEU A 1 83 ? -9.412 8.738 18.547 1.00 90.06 83 LEU A N 1
ATOM 639 C CA . LEU A 1 83 ? -8.867 7.395 18.772 1.00 90.06 83 LEU A CA 1
ATOM 640 C C . LEU A 1 83 ? -7.928 6.986 17.634 1.00 90.06 83 LEU A C 1
ATOM 642 O O . LEU A 1 83 ? -8.122 5.958 16.981 1.00 90.06 83 LEU A O 1
ATOM 646 N N . ARG A 1 84 ? -6.935 7.829 17.334 1.00 86.44 84 ARG A N 1
ATOM 647 C CA . ARG A 1 84 ? -5.961 7.547 16.267 1.00 86.44 84 ARG A CA 1
ATOM 648 C C . ARG A 1 84 ? -4.970 6.464 16.684 1.00 86.44 84 ARG A C 1
ATOM 650 O O . ARG A 1 84 ? -4.780 5.500 15.954 1.00 86.44 84 ARG A O 1
ATOM 657 N N . LEU A 1 85 ? -4.389 6.588 17.877 1.00 85.75 85 LEU A N 1
ATOM 658 C CA . LEU A 1 85 ? -3.446 5.598 18.415 1.00 85.75 85 LEU A CA 1
ATOM 659 C C . LEU A 1 85 ? -4.139 4.275 18.783 1.00 85.75 85 LEU A C 1
ATOM 661 O O . LEU A 1 85 ? -3.552 3.203 18.658 1.00 85.75 85 LEU A O 1
ATOM 665 N N . GLU A 1 86 ? -5.412 4.349 19.158 1.00 87.75 86 GLU A N 1
ATOM 666 C CA . GLU A 1 86 ? -6.245 3.206 19.545 1.00 87.75 86 GLU A CA 1
ATOM 667 C C . GLU A 1 86 ? -7.107 2.693 18.388 1.00 87.75 86 GLU A C 1
ATOM 669 O O . GLU A 1 86 ? -8.069 1.956 18.606 1.00 87.75 86 GLU A O 1
ATOM 674 N N . CYS A 1 87 ? -6.792 3.086 17.148 1.00 90.06 87 CYS A N 1
ATOM 675 C CA . CYS A 1 87 ? -7.576 2.650 16.006 1.00 90.06 87 CYS A CA 1
ATOM 676 C C . CYS A 1 87 ? -7.594 1.112 15.948 1.00 90.06 87 CYS A C 1
ATOM 678 O O . CYS A 1 87 ? -6.524 0.487 15.974 1.00 90.06 87 CYS A O 1
ATOM 680 N N . PRO A 1 88 ? -8.787 0.489 15.873 1.00 91.12 88 PRO A N 1
ATOM 681 C CA . PRO A 1 88 ? -8.910 -0.962 15.829 1.00 91.12 88 PRO A CA 1
ATOM 682 C C . PRO A 1 88 ? -8.504 -1.537 14.470 1.00 91.12 88 PRO A C 1
ATOM 684 O O . PRO A 1 88 ? -8.524 -2.748 14.310 1.00 91.12 88 PRO A O 1
ATOM 687 N N . ILE A 1 89 ? -8.174 -0.699 13.484 1.00 92.31 89 ILE A N 1
ATOM 688 C CA . ILE A 1 89 ? -7.742 -1.116 12.151 1.00 92.31 89 ILE A CA 1
ATOM 689 C C . ILE A 1 89 ? -6.373 -0.504 11.894 1.00 92.31 89 ILE A C 1
ATOM 691 O O . ILE A 1 89 ? -6.246 0.719 11.816 1.00 92.31 89 ILE A O 1
ATOM 695 N N . ARG A 1 90 ? -5.375 -1.367 11.741 1.00 91.75 90 ARG A N 1
ATOM 696 C CA . ARG A 1 90 ? -4.017 -1.008 11.340 1.00 91.75 90 ARG A CA 1
ATOM 697 C C . ARG A 1 90 ? -3.740 -1.584 9.958 1.00 91.75 90 ARG A C 1
ATOM 699 O O . ARG A 1 90 ? -4.128 -2.719 9.677 1.00 91.75 90 ARG A O 1
ATOM 706 N N . THR A 1 91 ? -3.120 -0.803 9.087 1.00 92.25 91 THR A N 1
ATOM 707 C CA . THR A 1 91 ? -2.854 -1.205 7.703 1.00 92.25 91 THR A CA 1
ATOM 708 C C . THR A 1 91 ? -1.396 -1.016 7.342 1.00 92.25 91 THR A C 1
ATOM 710 O O . THR A 1 91 ? -0.892 0.100 7.432 1.00 92.25 91 THR A O 1
ATOM 713 N N . ASP A 1 92 ? -0.765 -2.077 6.851 1.00 92.06 92 ASP A N 1
ATOM 714 C CA . ASP A 1 92 ? 0.652 -2.095 6.505 1.00 92.06 92 ASP A CA 1
ATOM 715 C C . ASP A 1 92 ? 0.832 -2.353 5.005 1.00 92.06 92 ASP A C 1
ATOM 717 O O . ASP A 1 92 ? 0.146 -3.187 4.410 1.00 92.06 92 ASP A O 1
ATOM 721 N N . LEU A 1 93 ? 1.765 -1.642 4.372 1.00 92.25 93 LEU A N 1
ATOM 722 C CA . LEU A 1 93 ? 2.160 -1.876 2.982 1.00 92.25 93 LEU A CA 1
ATOM 723 C C . LEU A 1 93 ? 3.443 -2.710 2.945 1.00 92.25 93 LEU A C 1
ATOM 725 O O . LEU A 1 93 ? 4.483 -2.243 3.391 1.00 92.25 93 LEU A O 1
ATOM 729 N N . LEU A 1 94 ? 3.409 -3.906 2.360 1.00 91.81 94 LEU A N 1
ATOM 730 C CA . LEU A 1 94 ? 4.578 -4.761 2.133 1.00 91.81 94 LEU A CA 1
ATOM 731 C C . LEU A 1 94 ? 4.811 -4.907 0.631 1.00 91.81 94 LEU A C 1
ATOM 733 O O . LEU A 1 94 ? 4.147 -5.694 -0.038 1.00 91.81 94 LEU A O 1
ATOM 737 N N . THR A 1 95 ? 5.777 -4.177 0.085 1.00 89.62 95 THR A N 1
ATOM 738 C CA . THR A 1 95 ? 5.958 -4.070 -1.369 1.00 89.62 95 THR A CA 1
ATOM 739 C C . THR A 1 95 ? 7.393 -4.345 -1.802 1.00 89.62 95 THR A C 1
ATOM 741 O O . THR A 1 95 ? 8.340 -4.019 -1.095 1.00 89.62 95 THR A O 1
ATOM 744 N N . ALA A 1 96 ? 7.558 -4.914 -2.998 1.00 87.75 96 ALA A N 1
ATOM 745 C CA . ALA A 1 96 ? 8.858 -5.064 -3.658 1.00 87.75 96 ALA A CA 1
ATOM 746 C C . ALA A 1 96 ? 9.394 -3.737 -4.235 1.00 87.75 96 ALA A C 1
ATOM 748 O O . ALA A 1 96 ? 10.521 -3.671 -4.721 1.00 87.75 96 ALA A O 1
ATOM 749 N N . ARG A 1 97 ? 8.606 -2.658 -4.191 1.00 89.12 97 ARG A N 1
ATOM 750 C CA . ARG A 1 97 ? 9.057 -1.325 -4.597 1.00 89.12 97 ARG A CA 1
ATOM 751 C C . ARG A 1 97 ? 10.245 -0.863 -3.750 1.00 89.12 97 ARG A C 1
ATOM 753 O O . ARG A 1 97 ? 10.336 -1.169 -2.566 1.00 89.12 97 ARG A O 1
ATOM 760 N N . SER A 1 98 ? 11.133 -0.077 -4.357 1.00 87.06 98 SER A N 1
ATOM 761 C CA . SER A 1 98 ? 12.212 0.633 -3.661 1.00 87.06 98 SER A CA 1
ATOM 762 C C . SER A 1 98 ? 11.658 1.857 -2.936 1.00 87.06 98 SER A C 1
ATOM 764 O O . SER A 1 98 ? 10.948 2.659 -3.554 1.00 87.06 98 SER A O 1
ATOM 766 N N . ALA A 1 99 ? 12.044 2.038 -1.669 1.00 86.81 99 ALA A N 1
ATOM 767 C CA . ALA A 1 99 ? 11.728 3.228 -0.877 1.00 86.81 99 ALA A CA 1
ATOM 768 C C . ALA A 1 99 ? 12.292 4.519 -1.492 1.00 86.81 99 ALA A C 1
ATOM 770 O O . ALA A 1 99 ? 11.682 5.573 -1.352 1.00 86.81 99 ALA A O 1
ATOM 771 N N . ALA A 1 100 ? 13.435 4.439 -2.180 1.00 86.06 100 ALA A N 1
ATOM 772 C CA . ALA A 1 100 ? 14.146 5.612 -2.682 1.00 86.06 100 ALA A CA 1
ATOM 773 C C . ALA A 1 100 ? 13.565 6.169 -3.994 1.00 86.06 100 ALA A C 1
ATOM 775 O O . ALA A 1 100 ? 13.688 7.362 -4.246 1.00 86.06 100 ALA A O 1
ATOM 776 N N . ASN A 1 101 ? 12.936 5.330 -4.827 1.00 85.12 101 AS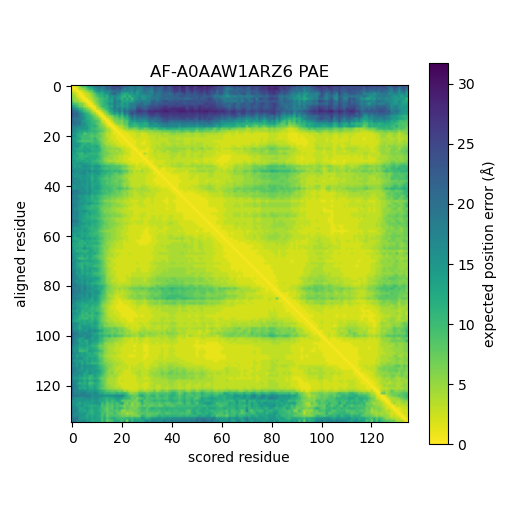N A N 1
ATOM 777 C CA . ASN A 1 101 ? 12.566 5.720 -6.199 1.00 85.12 101 ASN A CA 1
ATOM 778 C C . ASN A 1 101 ? 11.081 5.514 -6.528 1.00 85.12 101 ASN A C 1
ATOM 780 O O . ASN A 1 101 ? 10.477 6.345 -7.194 1.00 85.12 101 ASN A O 1
ATOM 784 N N . SER A 1 102 ? 10.484 4.409 -6.070 1.00 90.19 102 SER A N 1
ATOM 785 C CA . SER A 1 102 ? 9.120 3.988 -6.457 1.00 90.19 102 SER A CA 1
ATOM 786 C C . SER A 1 102 ? 8.112 3.992 -5.302 1.00 90.19 102 SER A C 1
ATOM 788 O O . SER A 1 102 ? 6.901 3.875 -5.507 1.00 90.19 102 SER A O 1
ATOM 790 N N . GLY A 1 103 ? 8.611 4.095 -4.071 1.00 91.81 103 GLY A N 1
ATOM 791 C CA . GLY A 1 103 ? 7.822 4.099 -2.848 1.00 91.81 103 GLY A CA 1
ATOM 792 C C . GLY A 1 103 ? 7.028 5.382 -2.606 1.00 91.81 103 GLY A C 1
ATOM 793 O O . GLY A 1 103 ? 5.844 5.273 -2.279 1.00 91.81 103 GLY A O 1
ATOM 794 N N . PRO A 1 104 ? 7.594 6.587 -2.823 1.00 94.38 104 PRO A N 1
ATOM 795 C CA . PRO A 1 104 ? 6.874 7.836 -2.575 1.00 94.38 104 PRO A CA 1
ATOM 796 C C . PRO A 1 104 ? 5.566 7.934 -3.369 1.00 94.38 104 PRO A C 1
ATOM 798 O O . PRO A 1 104 ? 4.519 8.262 -2.809 1.00 94.38 104 PRO A O 1
ATOM 801 N N . ARG A 1 105 ? 5.591 7.552 -4.651 1.00 95.56 105 ARG A N 1
ATOM 802 C CA . ARG A 1 105 ? 4.403 7.515 -5.515 1.00 95.56 105 ARG A CA 1
ATOM 803 C C . ARG A 1 105 ? 3.336 6.536 -5.015 1.00 95.56 105 ARG A C 1
ATOM 805 O O . ARG A 1 105 ? 2.143 6.847 -5.049 1.00 95.56 105 ARG A O 1
ATOM 812 N N . ALA A 1 106 ? 3.750 5.365 -4.530 1.00 94.00 106 ALA A N 1
ATOM 813 C CA . ALA A 1 106 ? 2.847 4.368 -3.959 1.00 94.00 106 ALA A CA 1
ATOM 814 C C . ALA A 1 106 ? 2.143 4.902 -2.701 1.00 94.00 106 ALA A C 1
ATOM 816 O O . ALA A 1 106 ? 0.915 4.853 -2.618 1.00 94.00 106 ALA A O 1
ATOM 817 N N . LEU A 1 107 ? 2.894 5.499 -1.772 1.00 94.06 107 LEU A N 1
ATOM 818 C CA . LEU A 1 107 ? 2.338 6.094 -0.552 1.00 94.06 107 LEU A CA 1
ATOM 819 C C . LEU A 1 107 ? 1.376 7.246 -0.862 1.00 94.06 107 LEU A C 1
ATOM 821 O O . LEU A 1 107 ? 0.259 7.270 -0.347 1.00 94.06 107 LEU A O 1
ATOM 825 N N . LYS A 1 108 ? 1.758 8.155 -1.769 1.00 95.06 108 LYS A N 1
ATOM 826 C CA . LYS A 1 108 ? 0.885 9.249 -2.233 1.00 95.06 108 LYS A CA 1
ATOM 827 C C . LYS A 1 108 ? -0.401 8.726 -2.872 1.00 95.06 108 LYS A C 1
ATOM 829 O O . LYS A 1 108 ? -1.471 9.298 -2.671 1.00 95.06 108 LYS A O 1
ATOM 834 N N . THR A 1 109 ? -0.325 7.611 -3.600 1.00 94.88 109 THR A N 1
ATOM 835 C CA . THR A 1 109 ? -1.509 6.965 -4.180 1.00 94.88 109 THR A CA 1
ATOM 836 C C . THR A 1 109 ? -2.458 6.466 -3.086 1.00 94.88 109 THR A C 1
ATOM 838 O O . THR A 1 109 ? -3.656 6.745 -3.159 1.00 94.88 109 THR A O 1
ATOM 841 N N . LEU A 1 110 ? -1.953 5.799 -2.042 1.00 94.06 110 LEU A N 1
ATOM 842 C CA . LEU A 1 110 ? -2.785 5.327 -0.923 1.00 94.06 110 LEU A CA 1
ATOM 843 C C . LEU A 1 110 ? -3.438 6.483 -0.160 1.00 94.06 110 LEU A C 1
ATOM 845 O O . LEU A 1 110 ? -4.648 6.456 0.078 1.00 94.06 110 LEU A O 1
ATOM 849 N N . GLN A 1 111 ? -2.674 7.544 0.109 1.00 92.31 111 GLN A N 1
ATOM 850 C CA . GLN A 1 111 ? -3.191 8.768 0.723 1.00 92.31 111 GLN A CA 1
ATOM 851 C C . GLN A 1 111 ? -4.310 9.396 -0.121 1.00 92.31 111 GLN A C 1
ATOM 853 O O . GLN A 1 111 ? -5.347 9.780 0.420 1.00 92.31 111 GLN A O 1
ATOM 858 N N . SER A 1 112 ? -4.154 9.435 -1.452 1.00 92.56 112 SER A N 1
ATOM 859 C CA . SER A 1 112 ? -5.191 9.947 -2.363 1.00 92.56 112 SER A CA 1
ATOM 860 C C . SER A 1 112 ? -6.472 9.100 -2.358 1.00 92.56 112 SER A C 1
ATOM 862 O O . SER A 1 112 ? -7.564 9.629 -2.553 1.00 92.56 112 SER A O 1
ATOM 864 N N . CYS A 1 113 ? -6.358 7.802 -2.055 1.00 89.88 113 CYS A N 1
ATOM 865 C CA . CYS A 1 113 ? -7.496 6.900 -1.856 1.00 89.88 113 CYS A CA 1
ATOM 866 C C . CYS A 1 113 ? -8.121 7.029 -0.457 1.00 89.88 113 CYS A C 1
ATOM 868 O O . CYS A 1 113 ? -9.118 6.377 -0.152 1.00 89.88 113 CYS A O 1
ATOM 870 N N . GLY A 1 114 ? -7.554 7.877 0.406 1.00 90.12 114 GLY A N 1
ATOM 871 C CA . GLY A 1 114 ? -8.036 8.103 1.759 1.00 90.12 114 GLY A CA 1
ATOM 872 C C . GLY A 1 114 ? -7.674 7.001 2.749 1.00 90.12 114 GLY A C 1
ATOM 873 O O . GLY A 1 114 ? -8.325 6.940 3.792 1.00 90.12 114 GLY A O 1
ATOM 874 N N . LEU A 1 115 ? -6.681 6.169 2.426 1.00 90.88 115 LEU A N 1
ATOM 875 C CA . LEU A 1 115 ? -6.093 5.196 3.337 1.00 90.88 115 LEU A CA 1
ATOM 876 C C . LEU A 1 115 ? -4.801 5.760 3.928 1.00 90.88 115 LEU A C 1
ATOM 878 O O . LEU A 1 115 ? -3.940 6.252 3.197 1.00 90.88 115 LEU A O 1
ATOM 882 N N . GLU A 1 116 ? -4.655 5.648 5.244 1.00 90.00 116 GLU A N 1
ATOM 883 C CA . GLU A 1 116 ? -3.413 5.973 5.934 1.00 90.00 116 GLU A CA 1
ATOM 884 C C . GLU A 1 116 ? -2.768 4.676 6.416 1.00 90.00 116 GLU A C 1
ATOM 886 O O . GLU A 1 116 ? -3.325 3.979 7.261 1.00 90.00 116 GLU A O 1
ATOM 891 N N . THR A 1 117 ? -1.609 4.352 5.846 1.00 90.62 117 THR A N 1
ATOM 892 C CA . THR A 1 117 ? -0.807 3.197 6.257 1.00 90.62 117 THR A CA 1
ATOM 893 C C . THR A 1 117 ? -0.065 3.500 7.550 1.00 90.62 117 THR A C 1
ATOM 895 O O . THR A 1 117 ? 0.536 4.568 7.677 1.00 90.62 117 THR A O 1
ATOM 898 N N . ASP A 1 118 ? -0.078 2.547 8.471 1.00 90.62 118 ASP A N 1
ATOM 899 C CA . ASP A 1 118 ? 0.639 2.601 9.738 1.00 90.62 118 ASP A CA 1
ATOM 900 C C . ASP A 1 118 ? 2.122 2.309 9.531 1.00 90.62 118 ASP A C 1
ATOM 902 O O . ASP A 1 118 ? 2.965 3.095 9.962 1.00 90.62 118 ASP A O 1
ATOM 906 N N . GLU A 1 119 ? 2.436 1.243 8.793 1.00 90.19 119 GLU A N 1
ATOM 907 C CA . GLU A 1 119 ? 3.797 0.934 8.368 1.00 90.19 119 GLU A CA 1
ATOM 908 C C . GLU A 1 119 ? 3.887 0.687 6.856 1.00 90.19 119 GLU A C 1
ATOM 910 O O . GLU A 1 119 ? 2.940 0.264 6.190 1.00 90.19 119 GLU A O 1
ATOM 915 N N . ALA A 1 120 ? 5.061 0.966 6.288 1.00 91.81 120 ALA A N 1
ATOM 916 C CA . ALA A 1 120 ? 5.374 0.667 4.897 1.00 91.81 120 ALA A CA 1
ATOM 917 C C . ALA A 1 120 ? 6.772 0.050 4.795 1.00 91.81 120 ALA A C 1
ATOM 919 O O . ALA A 1 120 ? 7.786 0.699 5.052 1.00 91.81 120 ALA A O 1
ATOM 920 N N . LEU A 1 121 ? 6.811 -1.217 4.402 1.00 90.56 121 LEU A N 1
ATOM 921 C CA . LEU A 1 121 ? 8.002 -2.032 4.241 1.00 90.56 121 LEU A CA 1
ATOM 922 C C . LEU A 1 121 ? 8.309 -2.192 2.749 1.00 90.56 121 LEU A C 1
ATOM 924 O O . LEU A 1 121 ? 7.597 -2.867 2.002 1.00 90.56 121 LEU A O 1
ATOM 928 N N . PHE A 1 122 ? 9.404 -1.562 2.331 1.00 89.31 122 PHE A N 1
ATOM 929 C CA . PHE A 1 122 ? 9.945 -1.620 0.976 1.00 89.31 122 PHE A CA 1
ATOM 930 C C . PHE A 1 122 ? 11.014 -2.705 0.914 1.00 89.31 122 PHE A C 1
ATOM 932 O O . PHE A 1 122 ? 12.164 -2.499 1.293 1.00 89.31 122 PHE A O 1
ATOM 939 N N . LEU A 1 123 ? 10.596 -3.891 0.493 1.00 83.38 123 LEU A N 1
ATOM 940 C CA . LEU A 1 123 ? 11.362 -5.122 0.620 1.00 83.38 123 LEU A CA 1
ATOM 941 C C . LEU A 1 123 ? 12.335 -5.353 -0.535 1.00 83.38 123 LEU A C 1
ATOM 943 O O . LEU A 1 123 ? 13.231 -6.177 -0.387 1.00 83.38 123 LEU A O 1
ATOM 947 N N . ALA A 1 124 ? 12.194 -4.652 -1.664 1.00 76.69 124 ALA A N 1
ATOM 948 C CA . ALA A 1 124 ? 12.939 -4.969 -2.883 1.00 76.69 124 ALA A CA 1
ATOM 949 C C . ALA A 1 124 ? 12.840 -6.478 -3.209 1.00 76.69 124 ALA A C 1
ATOM 951 O O . ALA A 1 124 ? 11.760 -6.960 -3.543 1.00 76.69 124 ALA A O 1
ATOM 952 N N . SER A 1 125 ? 13.933 -7.234 -3.059 1.00 70.31 125 SER A N 1
ATOM 953 C CA . SER A 1 125 ? 14.003 -8.691 -3.260 1.00 70.31 125 SER A CA 1
ATOM 954 C C . SER A 1 125 ? 13.892 -9.533 -1.976 1.00 70.31 125 SER A C 1
ATOM 956 O O . SER A 1 125 ? 14.036 -10.755 -2.029 1.00 70.31 125 SER A O 1
ATOM 958 N N . ALA A 1 126 ? 13.661 -8.919 -0.814 1.00 72.75 126 ALA A N 1
ATOM 959 C CA . ALA A 1 126 ? 13.580 -9.621 0.463 1.00 72.75 126 ALA A CA 1
ATOM 960 C C . ALA A 1 126 ? 12.291 -10.453 0.604 1.00 72.75 126 ALA A C 1
ATOM 962 O O . ALA A 1 126 ? 11.217 -10.090 0.120 1.00 72.75 126 ALA A O 1
ATOM 963 N N . LEU A 1 127 ? 12.394 -11.579 1.318 1.00 73.62 127 LEU A N 1
ATOM 964 C CA . LEU A 1 127 ? 11.263 -12.468 1.590 1.00 73.62 127 LEU A CA 1
ATOM 965 C C . LEU A 1 127 ? 10.257 -11.813 2.546 1.00 73.62 127 LEU A C 1
ATOM 967 O O . LEU A 1 127 ? 10.635 -11.256 3.572 1.00 73.62 127 LEU A O 1
ATOM 971 N N . LYS A 1 128 ? 8.961 -11.961 2.248 1.00 73.00 128 LYS A N 1
ATOM 972 C CA . LYS A 1 128 ? 7.859 -11.399 3.054 1.00 73.00 128 LYS A CA 1
ATOM 973 C C . LYS A 1 128 ? 7.605 -12.143 4.367 1.00 73.00 128 LYS A C 1
ATOM 975 O O . LYS A 1 128 ? 7.197 -11.523 5.343 1.00 73.00 128 LYS A O 1
ATOM 980 N N . GLY A 1 129 ? 7.859 -13.455 4.402 1.00 72.62 129 GLY A N 1
ATOM 981 C CA . GLY A 1 129 ? 7.545 -14.335 5.540 1.00 72.62 129 GLY A CA 1
ATOM 982 C C . GLY A 1 129 ? 8.025 -13.812 6.903 1.00 72.62 129 GLY A C 1
ATOM 983 O O . GLY A 1 129 ? 7.192 -13.648 7.789 1.00 72.62 129 GLY A O 1
ATOM 984 N N . PRO A 1 130 ? 9.311 -13.447 7.062 1.00 71.81 130 PRO A N 1
ATOM 985 C CA . PRO A 1 130 ? 9.840 -12.932 8.330 1.00 71.81 130 PRO A CA 1
ATOM 986 C C . PRO A 1 130 ? 9.195 -11.630 8.832 1.00 71.81 130 PRO A C 1
ATOM 988 O O . PRO A 1 130 ? 9.297 -11.310 10.015 1.00 71.81 130 PRO A O 1
ATOM 991 N N . PHE A 1 131 ? 8.568 -10.851 7.947 1.00 68.75 131 PHE A N 1
ATOM 992 C CA . PHE A 1 131 ? 7.869 -9.617 8.316 1.00 68.75 131 PHE A CA 1
ATOM 993 C C . PHE A 1 131 ? 6.427 -9.893 8.724 1.00 68.75 131 PHE A C 1
ATOM 995 O O . PHE A 1 131 ? 5.951 -9.316 9.695 1.00 68.75 131 PHE A O 1
ATOM 1002 N N . LEU A 1 132 ? 5.763 -10.820 8.031 1.00 72.31 132 LEU A N 1
ATOM 1003 C CA . LEU A 1 132 ? 4.401 -11.236 8.363 1.00 72.31 132 LEU A CA 1
ATOM 1004 C C . LEU A 1 132 ? 4.308 -11.929 9.729 1.00 72.31 132 LEU A C 1
ATOM 1006 O O . LEU A 1 132 ? 3.250 -11.908 10.334 1.00 72.31 132 LEU A O 1
ATOM 1010 N N . GLU A 1 133 ? 5.398 -12.502 10.248 1.00 70.81 133 GLU A N 1
ATOM 1011 C CA . GLU A 1 133 ? 5.434 -13.057 11.614 1.00 70.81 133 GLU A CA 1
ATOM 1012 C C . GLU A 1 133 ? 5.329 -11.991 12.722 1.00 70.81 133 GLU A C 1
ATOM 1014 O O . GLU A 1 133 ? 5.157 -12.341 13.889 1.00 70.81 133 GLU A O 1
ATOM 1019 N N . LYS A 1 134 ? 5.465 -10.703 12.380 1.00 63.16 134 LYS A N 1
ATOM 1020 C CA . LYS A 1 134 ? 5.448 -9.575 13.327 1.00 63.16 134 LYS A CA 1
ATOM 1021 C C . LYS A 1 134 ? 4.146 -8.766 13.299 1.00 63.16 134 LYS A C 1
ATOM 1023 O O . LYS A 1 134 ? 4.021 -7.831 14.090 1.00 63.16 134 LYS A O 1
ATOM 1028 N N . ILE A 1 135 ? 3.233 -9.093 12.384 1.00 59.84 135 ILE A N 1
ATOM 1029 C CA . ILE A 1 135 ? 1.941 -8.423 12.173 1.00 59.84 135 ILE A CA 1
ATOM 1030 C C . ILE A 1 135 ? 0.845 -9.289 12.783 1.00 59.84 135 ILE A C 1
ATOM 1032 O O . ILE A 1 135 ? 0.012 -8.718 13.521 1.00 59.84 135 ILE A O 1
#